Protein AF-A0AAD1R1L2-F1 (afdb_monomer)

Or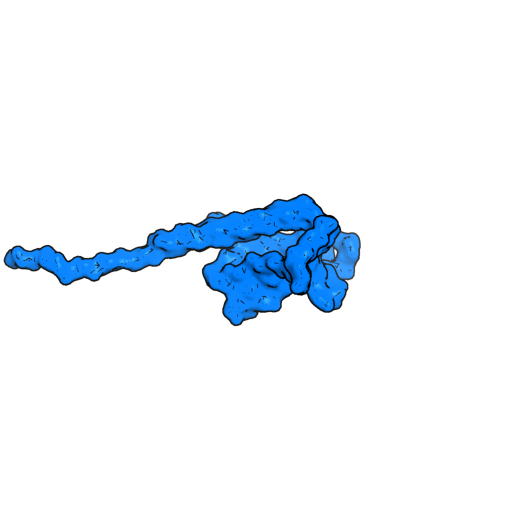ganism: Pelobates cultripes (NCBI:txid61616)

Mean predicted aligned error: 10.95 Å

Secondary structure (DSSP, 8-state):
-EEB-TTS--EEEEEEEETTEEEEEEEEESSSS--GGGEEEEEEEE--TT-EEEEE--TTS---TTPPEEEEEEETTEEEEEEEPSSHHHHHHHHHHHHHHHHHHHHHTT-PPP---------

Structure (mmCIF, N/CA/C/O backbone):
data_AF-A0AAD1R1L2-F1
#
_entry.id   AF-A0AAD1R1L2-F1
#
loop_
_atom_site.group_PDB
_atom_site.id
_atom_site.type_symbol
_atom_site.label_atom_id
_atom_site.label_alt_id
_atom_site.label_comp_id
_atom_site.label_asym_id
_atom_site.label_entity_id
_atom_site.label_seq_id
_atom_site.pdbx_PDB_ins_code
_atom_site.Cartn_x
_atom_site.Cartn_y
_atom_site.Cartn_z
_atom_site.occupancy
_atom_site.B_iso_or_equiv
_atom_site.auth_seq_id
_atom_site.auth_comp_id
_atom_site.auth_asym_id
_atom_site.auth_atom_id
_atom_site.pdbx_PDB_model_num
ATOM 1 N N . ILE A 1 1 ? 2.009 4.180 -5.563 1.00 79.00 1 ILE A N 1
ATOM 2 C CA . ILE A 1 1 ? 3.472 4.205 -5.292 1.00 79.00 1 ILE A CA 1
ATOM 3 C C . ILE A 1 1 ? 4.051 2.841 -5.624 1.00 79.00 1 ILE A C 1
ATOM 5 O O . ILE A 1 1 ? 3.353 1.862 -5.397 1.00 79.00 1 ILE A O 1
ATOM 9 N N . LEU A 1 2 ? 5.258 2.768 -6.195 1.00 76.69 2 LEU A N 1
ATOM 10 C CA . LEU A 1 2 ? 5.949 1.493 -6.404 1.00 76.69 2 LEU A CA 1
ATOM 11 C C . LEU A 1 2 ? 6.558 1.000 -5.095 1.00 76.69 2 LEU A C 1
ATOM 13 O O . LEU A 1 2 ? 7.150 1.786 -4.367 1.00 76.69 2 LEU A O 1
ATOM 17 N N . VAL A 1 3 ? 6.409 -0.284 -4.810 1.00 78.81 3 VAL A N 1
ATOM 18 C CA . VAL A 1 3 ? 6.814 -0.916 -3.559 1.00 78.81 3 VAL A CA 1
ATOM 19 C C . VAL A 1 3 ? 7.537 -2.208 -3.872 1.00 78.81 3 VAL A C 1
ATOM 21 O O . VAL A 1 3 ? 7.074 -2.971 -4.715 1.00 78.81 3 VAL A O 1
ATOM 24 N N . THR A 1 4 ? 8.626 -2.491 -3.172 1.00 71.75 4 THR A N 1
ATOM 25 C CA . THR A 1 4 ? 9.306 -3.787 -3.272 1.00 71.75 4 THR A CA 1
ATOM 26 C C . THR A 1 4 ? 9.134 -4.562 -1.962 1.00 71.75 4 THR A C 1
ATOM 28 O O . THR A 1 4 ? 9.596 -4.082 -0.927 1.00 71.75 4 THR A O 1
ATOM 31 N N . PRO A 1 5 ? 8.490 -5.737 -1.951 1.00 63.44 5 PRO A N 1
ATOM 32 C CA . PRO A 1 5 ? 8.614 -6.685 -0.857 1.00 63.44 5 PRO A CA 1
ATOM 33 C C . PRO A 1 5 ? 9.988 -7.373 -0.922 1.00 63.44 5 PRO A C 1
ATOM 35 O O . PRO A 1 5 ? 10.739 -7.227 -1.891 1.00 63.44 5 PRO A O 1
ATOM 38 N N . HIS A 1 6 ? 10.295 -8.192 0.083 1.00 58.44 6 HIS A N 1
ATOM 39 C CA . HIS A 1 6 ? 11.531 -8.987 0.165 1.00 58.44 6 HIS A CA 1
ATOM 40 C C . HIS A 1 6 ? 11.793 -9.929 -1.032 1.00 58.44 6 HIS A C 1
ATOM 42 O O . HIS A 1 6 ? 12.874 -10.500 -1.125 1.00 58.44 6 HIS A O 1
ATOM 48 N N . SER A 1 7 ? 10.838 -10.104 -1.957 1.00 57.56 7 SER A N 1
ATOM 49 C CA . SER A 1 7 ? 10.925 -11.016 -3.110 1.00 57.56 7 SER A CA 1
ATOM 50 C C . SER A 1 7 ? 11.463 -10.400 -4.417 1.00 57.56 7 SER A C 1
ATOM 52 O O . SER A 1 7 ? 11.413 -11.064 -5.447 1.00 57.56 7 SER A O 1
ATOM 54 N N . ASN A 1 8 ? 12.003 -9.173 -4.413 1.00 62.50 8 ASN A N 1
ATOM 55 C CA . ASN A 1 8 ? 12.460 -8.432 -5.613 1.00 62.50 8 ASN A CA 1
ATOM 56 C C . ASN A 1 8 ? 11.359 -8.096 -6.650 1.00 62.50 8 ASN A C 1
ATOM 58 O O . ASN A 1 8 ? 11.671 -7.603 -7.734 1.00 62.50 8 ASN A O 1
ATOM 62 N N . GLU A 1 9 ? 10.079 -8.320 -6.341 1.00 73.25 9 GLU A N 1
ATOM 63 C CA . GLU A 1 9 ? 8.960 -8.003 -7.238 1.00 73.25 9 GLU A CA 1
ATOM 64 C C . GLU A 1 9 ? 8.372 -6.620 -6.948 1.00 73.25 9 GLU A C 1
ATOM 66 O O . GLU A 1 9 ? 7.760 -6.406 -5.907 1.00 73.25 9 GLU A O 1
ATOM 71 N N . SER A 1 10 ? 8.488 -5.675 -7.877 1.00 82.56 10 SER A N 1
ATOM 72 C CA . SER A 1 10 ? 7.816 -4.381 -7.734 1.00 82.56 10 SER A CA 1
ATOM 73 C C . SER A 1 10 ? 6.290 -4.524 -7.794 1.00 82.56 10 SER A C 1
ATOM 75 O O . SER A 1 10 ? 5.736 -5.243 -8.626 1.00 82.56 10 SER A O 1
ATOM 77 N N . ARG A 1 11 ? 5.599 -3.815 -6.904 1.00 88.50 11 ARG A N 1
ATOM 78 C CA . ARG A 1 11 ? 4.137 -3.753 -6.788 1.00 88.50 11 ARG A CA 1
ATOM 79 C C . ARG A 1 11 ? 3.693 -2.307 -6.732 1.00 88.50 11 ARG A C 1
ATOM 81 O O . ARG A 1 11 ? 4.452 -1.439 -6.317 1.00 88.50 11 ARG A O 1
ATOM 88 N N . LEU A 1 12 ? 2.458 -2.028 -7.116 1.00 91.00 12 LEU A N 1
ATOM 89 C CA . LEU A 1 12 ? 1.861 -0.719 -6.882 1.00 91.00 12 LEU A CA 1
ATOM 90 C C . LEU A 1 12 ? 1.002 -0.785 -5.630 1.00 91.00 12 LEU A C 1
ATOM 92 O O . LEU A 1 12 ? 0.196 -1.695 -5.488 1.00 91.00 12 LEU A O 1
ATOM 96 N N . VAL A 1 13 ? 1.130 0.208 -4.760 1.00 92.31 13 VAL A N 1
ATOM 97 C CA . VAL A 1 13 ? 0.191 0.438 -3.662 1.00 92.31 13 VAL A CA 1
ATOM 98 C C . VAL A 1 13 ? -0.607 1.709 -3.922 1.00 92.31 13 VAL A C 1
ATOM 100 O O . VAL A 1 13 ? -0.046 2.740 -4.324 1.00 92.31 13 VAL A O 1
ATOM 103 N N . GLY A 1 14 ? -1.915 1.627 -3.707 1.00 92.94 14 GLY A N 1
ATOM 104 C CA . GLY A 1 14 ? -2.834 2.758 -3.732 1.00 92.94 14 GLY A CA 1
ATOM 105 C C . GLY A 1 14 ? -3.713 2.762 -2.489 1.00 92.94 14 GLY A C 1
ATOM 106 O O . GLY A 1 14 ? -4.192 1.715 -2.068 1.00 92.94 14 GLY A O 1
ATOM 107 N N . LEU A 1 15 ? -3.927 3.940 -1.912 1.00 93.25 15 LEU A N 1
ATOM 108 C CA . LEU A 1 15 ? -4.935 4.149 -0.881 1.00 93.25 15 LEU A CA 1
ATOM 109 C C . LEU A 1 15 ? -6.254 4.476 -1.579 1.00 93.25 15 LEU A C 1
ATOM 111 O O . LEU A 1 15 ? -6.318 5.421 -2.366 1.00 93.25 15 LEU A O 1
ATOM 115 N N . VAL A 1 16 ? -7.287 3.689 -1.302 1.00 93.12 16 VAL A N 1
ATOM 116 C CA . VAL A 1 16 ? -8.641 3.929 -1.794 1.00 93.12 16 VAL A CA 1
ATOM 117 C C . VAL A 1 16 ? -9.509 4.308 -0.606 1.00 93.12 16 VAL A C 1
ATOM 119 O O . VAL A 1 16 ? -9.655 3.536 0.341 1.00 93.12 16 VAL A O 1
ATOM 122 N N . GLU A 1 17 ? -10.084 5.502 -0.674 1.00 89.25 17 GLU A N 1
ATOM 123 C CA . GLU A 1 17 ? -11.004 6.033 0.325 1.00 89.25 17 GLU A CA 1
ATOM 124 C C . GLU A 1 17 ? -12.415 6.067 -0.266 1.00 89.25 17 GLU A C 1
ATOM 126 O O . GLU A 1 17 ? -12.640 6.564 -1.371 1.00 89.25 17 GLU A O 1
ATOM 131 N N . SER A 1 18 ? -13.376 5.536 0.478 1.00 84.19 18 SER A N 1
ATOM 132 C CA . SER A 1 18 ? -14.807 5.697 0.233 1.00 84.19 18 SER A CA 1
ATOM 133 C C . SER A 1 18 ? -15.435 6.208 1.521 1.00 84.19 18 SER A C 1
ATOM 135 O O . SER A 1 18 ? -14.939 5.862 2.580 1.00 84.19 18 SER A O 1
ATOM 137 N N . ASN A 1 19 ? -16.490 7.023 1.448 1.00 78.25 19 ASN A N 1
ATOM 138 C CA . ASN A 1 19 ? -17.123 7.789 2.541 1.00 78.25 19 ASN A CA 1
ATOM 139 C C . ASN A 1 19 ? -16.740 7.454 4.004 1.00 78.25 19 ASN A C 1
ATOM 141 O O . ASN A 1 19 ? -16.416 8.372 4.745 1.00 78.25 19 ASN A O 1
ATOM 145 N N . LYS A 1 20 ? -16.830 6.187 4.438 1.00 78.50 20 LYS A N 1
ATOM 146 C CA . LYS A 1 20 ? -16.554 5.744 5.822 1.00 78.50 20 LYS A CA 1
ATOM 147 C C . LYS A 1 20 ? -15.504 4.634 5.953 1.00 78.50 20 LYS A C 1
ATOM 149 O O . LYS A 1 20 ? -15.398 4.002 6.996 1.00 78.50 20 LYS A O 1
ATOM 154 N N . THR A 1 21 ? -14.812 4.294 4.874 1.00 85.44 21 THR A N 1
ATOM 155 C CA . THR A 1 21 ? -13.908 3.145 4.827 1.00 85.44 21 THR A CA 1
ATOM 156 C C . THR A 1 21 ? -12.720 3.451 3.939 1.00 85.44 21 THR A C 1
ATOM 158 O O . THR A 1 21 ? -12.880 3.923 2.813 1.00 85.44 21 THR A O 1
ATOM 161 N N . ALA A 1 22 ? -11.536 3.085 4.402 1.00 90.81 22 ALA A N 1
ATOM 162 C CA . ALA A 1 22 ? -10.326 3.147 3.606 1.00 90.81 22 ALA A CA 1
ATOM 163 C C . ALA A 1 22 ? -9.706 1.756 3.491 1.00 90.81 22 ALA A C 1
ATOM 165 O O . ALA A 1 22 ? -9.867 0.910 4.374 1.00 90.81 22 ALA A O 1
ATOM 166 N N . ALA A 1 23 ? -9.015 1.506 2.388 1.00 92.38 23 ALA A N 1
ATOM 167 C CA . ALA A 1 23 ? -8.304 0.260 2.156 1.00 92.38 23 ALA A CA 1
ATOM 168 C C . ALA A 1 23 ? -7.085 0.504 1.266 1.00 92.38 23 ALA A C 1
ATOM 170 O O . ALA A 1 23 ? -7.090 1.375 0.392 1.00 92.38 23 ALA A O 1
ATOM 171 N N . LEU A 1 24 ? -6.043 -0.291 1.475 1.00 92.62 24 LEU A N 1
ATOM 172 C CA . LEU A 1 24 ? -4.886 -0.336 0.598 1.00 92.62 24 LEU A CA 1
ATOM 173 C C . LEU A 1 24 ? -5.114 -1.379 -0.485 1.00 92.62 24 LEU A C 1
ATOM 175 O O . LEU A 1 24 ? -5.450 -2.526 -0.208 1.00 92.62 24 LEU A O 1
ATOM 179 N N . PHE A 1 25 ? -4.919 -0.968 -1.726 1.00 94.06 25 PHE A N 1
ATOM 180 C CA . PHE A 1 25 ? -5.001 -1.824 -2.892 1.00 94.06 25 PHE A CA 1
ATOM 181 C C . PHE A 1 25 ? -3.578 -2.068 -3.373 1.00 94.06 25 PHE A C 1
ATOM 183 O O . PHE A 1 25 ? -2.859 -1.122 -3.714 1.00 94.06 25 PHE A O 1
ATOM 190 N N . LEU A 1 26 ? -3.173 -3.332 -3.374 1.00 91.62 26 LEU A N 1
ATOM 191 C CA . LEU A 1 26 ? -1.917 -3.780 -3.941 1.00 91.62 26 LEU A CA 1
ATOM 192 C C . LEU A 1 26 ? -2.181 -4.327 -5.332 1.00 91.62 26 LEU A C 1
ATOM 194 O O . LEU A 1 26 ? -3.029 -5.198 -5.523 1.00 91.62 26 LEU A O 1
ATOM 198 N N . TYR A 1 27 ? -1.415 -3.836 -6.293 1.00 91.94 27 TYR A N 1
ATOM 199 C CA . TYR A 1 27 ? -1.487 -4.278 -7.668 1.00 91.94 27 TYR A CA 1
ATOM 200 C C . TYR A 1 27 ? -0.157 -4.875 -8.106 1.00 91.94 27 TYR A C 1
ATOM 202 O O . TYR A 1 27 ? 0.919 -4.355 -7.792 1.00 91.94 27 TYR A O 1
ATOM 210 N N . THR A 1 28 ? -0.245 -5.943 -8.884 1.00 90.81 28 THR A N 1
ATOM 211 C CA . THR A 1 28 ? 0.877 -6.462 -9.662 1.00 90.81 28 THR A CA 1
ATOM 212 C C . THR A 1 28 ? 0.927 -5.752 -11.009 1.00 90.81 28 THR A C 1
ATOM 214 O O . THR A 1 28 ? -0.082 -5.242 -11.505 1.00 90.81 28 THR A O 1
ATOM 217 N N . HIS A 1 29 ? 2.115 -5.697 -11.605 1.00 87.88 29 HIS A N 1
ATOM 218 C CA . HIS A 1 29 ? 2.294 -5.182 -12.954 1.00 87.88 29 HIS A CA 1
ATOM 219 C C . HIS A 1 29 ? 3.262 -6.067 -13.741 1.00 87.88 29 HIS A C 1
ATOM 221 O O . HIS A 1 29 ? 4.205 -6.624 -13.181 1.00 87.88 29 HIS A O 1
ATOM 227 N N . ARG A 1 30 ? 3.030 -6.218 -15.050 1.00 79.00 30 ARG A N 1
ATOM 228 C CA . ARG A 1 30 ? 3.834 -7.125 -15.896 1.00 79.00 30 ARG A CA 1
ATOM 229 C C . ARG A 1 30 ? 5.086 -6.484 -16.491 1.00 79.00 30 ARG A C 1
ATOM 231 O O . ARG A 1 30 ? 6.012 -7.192 -16.876 1.00 79.00 30 ARG A O 1
ATOM 238 N N . ARG A 1 31 ? 5.111 -5.156 -16.627 1.00 77.44 31 ARG A N 1
ATOM 239 C CA . ARG A 1 31 ? 6.161 -4.412 -17.345 1.00 77.44 31 ARG A CA 1
ATOM 240 C C . ARG A 1 31 ? 6.667 -3.246 -16.503 1.00 77.44 31 ARG A C 1
ATOM 242 O O . ARG A 1 31 ? 5.927 -2.712 -15.686 1.00 77.44 31 ARG A O 1
ATOM 249 N N . MET A 1 32 ? 7.926 -2.850 -16.701 1.00 72.25 32 MET A N 1
ATOM 250 C CA . MET A 1 32 ? 8.516 -1.683 -16.022 1.00 72.25 32 MET A CA 1
ATOM 251 C C . MET A 1 32 ? 7.947 -0.348 -16.519 1.00 72.25 32 MET A C 1
ATOM 253 O O . MET A 1 32 ? 7.839 0.594 -15.743 1.00 72.25 32 MET A O 1
ATOM 257 N N . ALA A 1 33 ? 7.575 -0.261 -17.798 1.00 77.25 33 ALA A N 1
ATOM 258 C CA . ALA A 1 33 ? 6.719 0.810 -18.292 1.00 77.25 33 ALA A CA 1
ATOM 259 C C . ALA A 1 33 ? 5.278 0.410 -17.979 1.00 77.25 33 ALA A C 1
ATOM 261 O O . ALA A 1 33 ? 4.782 -0.558 -18.547 1.00 77.25 33 ALA A O 1
ATOM 262 N N . ILE A 1 34 ? 4.663 1.094 -17.019 1.00 79.81 34 ILE A N 1
ATOM 263 C CA . ILE A 1 34 ? 3.366 0.701 -16.474 1.00 79.81 34 ILE A CA 1
ATOM 264 C C . ILE A 1 34 ? 2.273 1.506 -17.170 1.00 79.81 34 ILE A C 1
ATOM 266 O O . ILE A 1 34 ? 2.167 2.717 -16.965 1.00 79.81 34 ILE A O 1
ATOM 270 N N . CYS A 1 35 ? 1.445 0.827 -17.960 1.00 83.06 35 CYS A N 1
ATOM 271 C CA . CYS A 1 35 ? 0.184 1.362 -18.461 1.00 83.06 35 CYS A CA 1
ATOM 272 C C . CYS A 1 35 ? -0.997 0.758 -17.690 1.00 83.06 35 CYS A C 1
ATOM 274 O O . CYS A 1 35 ? -0.857 -0.254 -17.009 1.00 83.06 35 CYS A O 1
ATOM 276 N N . ALA A 1 36 ? -2.180 1.371 -17.790 1.00 81.44 36 ALA A N 1
ATOM 277 C CA . ALA A 1 36 ? -3.364 0.916 -17.052 1.00 81.44 36 ALA A CA 1
ATOM 278 C C . ALA A 1 36 ? -3.731 -0.554 -17.346 1.00 81.44 36 ALA A C 1
ATOM 280 O O . ALA A 1 36 ? -4.169 -1.272 -16.455 1.00 81.44 36 ALA A O 1
ATOM 281 N N . GLU A 1 37 ? -3.501 -1.011 -18.577 1.00 86.25 37 GLU A N 1
ATOM 282 C CA . GLU A 1 37 ? -3.720 -2.393 -19.023 1.00 86.25 37 GLU A CA 1
ATOM 283 C C . GLU A 1 37 ? -2.713 -3.411 -18.459 1.00 86.25 37 GLU A C 1
ATOM 285 O O . GLU A 1 37 ? -2.996 -4.608 -18.436 1.00 86.25 37 GLU A O 1
ATOM 290 N N . ASP A 1 38 ? -1.556 -2.952 -17.974 1.00 85.88 38 ASP A N 1
ATOM 291 C CA . ASP A 1 38 ? -0.508 -3.813 -17.416 1.00 85.88 38 ASP A CA 1
ATOM 292 C C . ASP A 1 38 ? -0.712 -4.117 -15.928 1.00 85.88 38 ASP A C 1
ATOM 294 O O . ASP A 1 38 ? 0.061 -4.892 -15.356 1.00 85.88 38 ASP A O 1
ATOM 298 N N . VAL A 1 39 ? -1.705 -3.487 -15.295 1.00 88.94 39 VAL A N 1
ATOM 299 C CA . VAL A 1 39 ? -1.931 -3.518 -13.849 1.00 88.94 39 VAL A CA 1
ATOM 300 C C . VAL A 1 39 ? -3.079 -4.463 -13.515 1.00 88.94 39 VAL A C 1
ATOM 302 O O . VAL A 1 39 ? -4.138 -4.440 -14.138 1.00 88.94 39 VAL A O 1
ATOM 305 N N . SER A 1 40 ? -2.887 -5.309 -12.508 1.00 90.88 40 SER A N 1
ATOM 306 C CA . SER A 1 40 ? -3.924 -6.210 -12.002 1.00 90.88 40 SER A CA 1
ATOM 307 C C . SER A 1 40 ? -3.998 -6.122 -10.487 1.00 90.88 40 SER A C 1
ATOM 309 O O . SER A 1 40 ? -2.971 -6.122 -9.812 1.00 90.88 40 SER A O 1
ATOM 311 N N . LEU A 1 41 ? -5.217 -6.024 -9.954 1.00 92.75 41 LEU A N 1
ATOM 312 C CA . LEU A 1 41 ? -5.440 -6.045 -8.513 1.00 92.75 41 LEU A CA 1
ATOM 313 C C . LEU A 1 41 ? -5.027 -7.411 -7.966 1.00 92.75 41 LEU A C 1
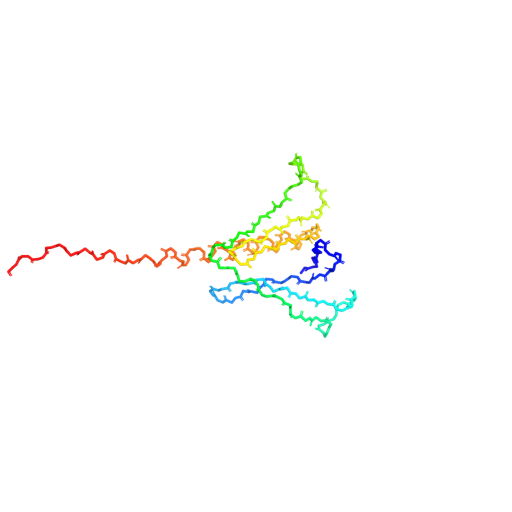ATOM 315 O O . LEU A 1 41 ? -5.478 -8.437 -8.468 1.00 92.75 41 LEU A O 1
ATOM 319 N N . ASP A 1 42 ? -4.177 -7.396 -6.948 1.00 91.00 42 ASP A N 1
ATOM 320 C CA . ASP A 1 42 ? -3.629 -8.598 -6.329 1.00 91.00 42 ASP A CA 1
ATOM 321 C C . ASP A 1 42 ? -4.201 -8.807 -4.927 1.00 91.00 42 ASP A C 1
ATOM 323 O O . ASP A 1 42 ? -4.757 -9.861 -4.629 1.00 91.00 42 ASP A O 1
ATOM 327 N N . GLN A 1 43 ? -4.145 -7.772 -4.086 1.00 90.50 43 GLN A N 1
ATOM 328 C CA . GLN A 1 43 ? -4.613 -7.847 -2.706 1.00 90.50 43 GLN A CA 1
ATOM 329 C C . GLN A 1 43 ? -5.305 -6.549 -2.284 1.00 90.50 43 GLN A C 1
ATOM 331 O O . GLN A 1 43 ? -4.890 -5.452 -2.656 1.00 90.50 43 GLN A O 1
ATOM 336 N N . ILE A 1 44 ? -6.348 -6.680 -1.463 1.00 91.88 44 ILE A N 1
ATOM 337 C CA . ILE A 1 44 ? -6.975 -5.566 -0.748 1.00 91.88 44 ILE A CA 1
ATOM 338 C C . ILE A 1 44 ? -6.698 -5.749 0.745 1.00 91.88 44 ILE A C 1
ATOM 340 O O . ILE A 1 44 ? -6.962 -6.814 1.300 1.00 91.88 44 ILE A O 1
ATOM 344 N N . VAL A 1 45 ? -6.194 -4.701 1.390 1.00 90.50 45 VAL A N 1
ATOM 345 C CA . VAL A 1 45 ? -5.932 -4.639 2.831 1.00 90.50 45 VAL A CA 1
ATOM 346 C C . VAL A 1 45 ? -6.835 -3.561 3.442 1.00 90.50 45 VAL A C 1
ATOM 348 O O . VAL A 1 45 ? -6.549 -2.369 3.300 1.00 90.50 45 VAL A O 1
ATOM 351 N N . PRO A 1 46 ? -7.953 -3.939 4.084 1.00 90.19 46 PRO A N 1
ATOM 352 C CA . PRO A 1 46 ? -8.861 -2.985 4.717 1.00 90.19 46 PRO A CA 1
ATOM 353 C C . PRO A 1 46 ? -8.193 -2.242 5.881 1.00 90.19 46 PRO A C 1
ATOM 355 O O . PRO A 1 46 ? -7.587 -2.871 6.746 1.00 90.19 46 PRO A O 1
ATOM 358 N N . LEU A 1 47 ? -8.351 -0.916 5.954 1.00 88.56 47 LEU A N 1
ATOM 359 C CA . LEU A 1 47 ? -7.873 -0.103 7.079 1.00 88.56 47 LEU A CA 1
ATOM 360 C C . LEU A 1 47 ? -8.901 -0.109 8.222 1.00 88.56 47 LEU A C 1
ATOM 362 O O . LEU A 1 47 ? -9.505 0.913 8.546 1.00 88.56 47 LEU A O 1
ATOM 366 N N . VAL A 1 48 ? -9.142 -1.292 8.788 1.00 83.25 48 VAL A N 1
ATOM 367 C CA . VAL A 1 48 ? -10.111 -1.538 9.872 1.00 83.25 48 VAL A CA 1
ATOM 368 C C . VAL A 1 48 ? -9.440 -1.575 11.246 1.00 83.25 48 VAL A C 1
ATOM 370 O O . VAL A 1 48 ? -8.216 -1.581 11.363 1.00 83.25 48 VAL A O 1
ATOM 373 N N . GLN A 1 49 ? -10.235 -1.613 12.315 1.00 78.75 49 GLN A N 1
ATOM 374 C CA . GLN A 1 49 ? -9.699 -1.683 13.670 1.00 78.75 49 GLN A CA 1
ATOM 375 C C . GLN A 1 49 ? -8.854 -2.947 13.891 1.00 78.75 49 GLN A C 1
ATOM 377 O O . GLN A 1 49 ? -9.217 -4.038 13.462 1.00 78.75 49 GLN A O 1
ATOM 382 N N . GLY A 1 50 ? -7.720 -2.784 14.575 1.00 82.75 50 GLY A N 1
ATOM 383 C CA . GLY A 1 50 ? -6.753 -3.859 14.804 1.00 82.75 50 GLY A CA 1
ATOM 384 C C . GLY A 1 50 ? -5.660 -3.954 13.739 1.00 82.75 50 GLY A C 1
ATOM 385 O O . GLY A 1 50 ? -4.736 -4.743 13.918 1.00 82.75 50 GLY A O 1
ATOM 386 N N . ILE A 1 51 ? -5.719 -3.140 12.677 1.00 87.62 51 ILE A N 1
ATOM 387 C CA . ILE A 1 51 ? -4.571 -2.948 11.794 1.00 87.62 51 ILE A CA 1
ATOM 388 C C . ILE A 1 51 ? -3.577 -1.961 12.423 1.00 87.62 51 ILE A C 1
ATOM 390 O O . ILE A 1 51 ? -3.971 -0.917 12.953 1.00 87.62 51 ILE A O 1
ATOM 394 N N . SER A 1 52 ? -2.288 -2.279 12.360 1.00 87.12 52 SER A N 1
ATOM 395 C CA . SER A 1 52 ? -1.198 -1.354 12.661 1.00 87.12 52 SER A CA 1
ATOM 396 C C . SER A 1 52 ? -0.334 -1.145 11.426 1.00 87.12 52 SER A C 1
ATOM 398 O O . SER A 1 52 ? -0.140 -2.057 10.619 1.00 87.12 52 SER A O 1
ATOM 400 N N . ILE A 1 53 ? 0.143 0.086 11.263 1.00 88.56 53 ILE A N 1
ATOM 401 C CA . ILE A 1 53 ? 1.069 0.482 10.206 1.00 88.56 53 ILE A CA 1
ATOM 402 C C . ILE A 1 53 ? 2.240 1.161 10.899 1.00 88.56 53 ILE A C 1
ATOM 404 O O . ILE A 1 53 ? 2.071 2.195 11.540 1.00 88.56 53 ILE A O 1
ATOM 408 N N . GLU A 1 54 ? 3.407 0.535 10.820 1.00 86.88 54 GLU A N 1
ATOM 409 C CA . GLU A 1 54 ? 4.596 0.932 11.569 1.00 86.88 54 GLU A CA 1
ATOM 410 C C . GLU A 1 54 ? 5.773 1.115 10.618 1.00 86.88 54 GLU A C 1
ATOM 412 O O . GLU A 1 5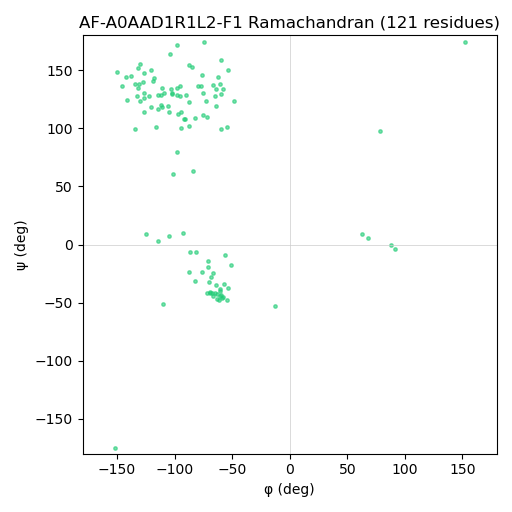4 ? 6.121 0.214 9.850 1.00 86.88 54 GLU A O 1
ATOM 417 N N . GLU A 1 55 ? 6.407 2.281 10.683 1.00 86.19 55 GLU A N 1
ATOM 418 C CA . GLU A 1 55 ? 7.690 2.509 10.027 1.00 86.19 55 GLU A CA 1
ATOM 419 C C . GLU A 1 55 ? 8.789 1.761 10.792 1.00 86.19 55 GLU A C 1
ATOM 421 O O . GLU A 1 55 ? 8.985 1.954 11.994 1.00 86.19 55 GLU A O 1
ATOM 426 N N . VAL A 1 56 ? 9.517 0.891 10.095 1.00 82.81 56 VAL A N 1
ATOM 427 C CA . VAL A 1 56 ? 10.629 0.129 10.659 1.00 82.81 56 VAL A CA 1
ATOM 428 C C . VAL A 1 56 ? 11.907 0.925 10.452 1.00 82.81 56 VAL A C 1
ATOM 430 O O . VAL A 1 56 ? 12.428 1.023 9.340 1.00 82.81 56 VAL A O 1
ATOM 433 N N . THR A 1 57 ? 12.438 1.480 11.535 1.00 70.88 57 THR A N 1
ATOM 434 C CA . THR A 1 57 ? 13.785 2.049 11.544 1.00 70.88 57 THR A CA 1
ATOM 435 C C . THR A 1 57 ? 14.829 0.931 11.598 1.00 70.88 57 THR A C 1
ATOM 437 O O . THR A 1 57 ? 14.602 -0.136 12.170 1.00 70.88 57 THR A O 1
ATOM 440 N N . SER A 1 58 ? 15.980 1.144 10.950 1.00 65.56 58 SER A N 1
ATOM 441 C CA . SER A 1 58 ? 17.075 0.165 10.946 1.00 65.56 58 SER A CA 1
ATOM 442 C C . SER A 1 58 ? 17.583 -0.123 12.367 1.00 65.56 58 SER A C 1
ATOM 444 O O . SER A 1 58 ? 17.415 0.696 13.270 1.00 65.56 58 SER A O 1
ATOM 446 N N . ILE A 1 59 ? 18.240 -1.276 12.535 1.00 62.59 59 ILE A N 1
ATOM 447 C CA . ILE A 1 59 ? 18.643 -1.946 13.791 1.00 62.59 59 ILE A CA 1
ATOM 448 C C . ILE A 1 59 ? 19.409 -1.049 14.790 1.00 62.59 59 ILE A C 1
ATOM 450 O O . ILE A 1 59 ? 19.454 -1.360 15.976 1.00 62.59 59 ILE A O 1
ATOM 454 N N . GLU A 1 60 ? 19.952 0.088 14.359 1.00 63.53 60 GLU A N 1
ATOM 455 C CA . GLU A 1 60 ? 20.689 1.029 15.217 1.00 63.53 60 GLU A CA 1
ATOM 456 C C . GLU A 1 60 ? 19.904 2.307 15.571 1.00 63.53 60 GLU A C 1
ATOM 458 O O . GLU A 1 60 ? 20.466 3.248 16.127 1.00 63.53 60 GLU A O 1
ATOM 463 N N . GLY A 1 61 ? 18.615 2.391 15.222 1.00 60.03 61 GLY A N 1
ATOM 464 C CA . GLY A 1 61 ? 17.800 3.598 15.422 1.00 60.03 61 GLY A CA 1
ATOM 465 C C . GLY A 1 61 ? 18.225 4.786 14.547 1.00 60.03 61 GLY A C 1
ATOM 466 O O . GLY A 1 61 ? 17.685 5.884 14.680 1.00 60.03 61 GLY A O 1
ATOM 467 N N . LEU A 1 62 ? 19.181 4.577 13.638 1.00 64.75 62 LEU A N 1
ATOM 468 C CA . LEU A 1 62 ? 19.691 5.598 12.739 1.00 64.75 62 LEU A CA 1
ATOM 469 C C . LEU A 1 62 ? 18.833 5.641 11.470 1.00 64.75 62 LEU A C 1
ATOM 471 O O . LEU A 1 62 ? 18.960 4.801 10.579 1.00 64.75 62 LEU A O 1
ATOM 475 N N . HIS A 1 63 ? 17.946 6.629 11.389 1.00 66.12 63 HIS A N 1
ATOM 476 C CA . HIS A 1 63 ? 17.236 6.939 10.154 1.00 66.12 63 HIS A CA 1
ATOM 477 C C . HIS A 1 63 ? 18.214 7.591 9.165 1.00 66.12 63 HIS A C 1
ATOM 479 O O . HIS A 1 63 ? 18.646 8.731 9.359 1.00 66.12 63 HIS A O 1
ATOM 485 N N . ILE A 1 64 ? 18.572 6.878 8.095 1.00 73.38 64 ILE A N 1
ATOM 486 C CA . ILE A 1 64 ? 19.417 7.426 7.032 1.00 73.38 64 ILE A CA 1
ATOM 487 C C . ILE A 1 64 ? 18.552 8.370 6.194 1.00 73.38 64 ILE A C 1
ATOM 489 O O . ILE A 1 64 ? 17.624 7.960 5.504 1.00 73.38 64 ILE A O 1
ATOM 493 N N . LEU A 1 65 ? 18.834 9.669 6.259 1.00 73.06 65 LEU A N 1
ATOM 494 C CA . LEU A 1 65 ? 18.135 10.642 5.422 1.00 73.06 65 LEU A CA 1
ATOM 495 C C . LEU A 1 65 ? 18.359 10.308 3.942 1.00 73.06 65 LEU A C 1
ATOM 497 O O . LEU A 1 65 ? 19.494 10.129 3.507 1.00 73.06 65 LEU A O 1
ATOM 501 N N . GLY A 1 66 ? 17.273 10.235 3.176 1.00 78.19 66 GLY A N 1
ATOM 502 C CA . GLY A 1 66 ? 17.324 9.869 1.763 1.00 78.19 66 GLY A CA 1
ATOM 503 C C . GLY A 1 66 ? 17.236 8.368 1.480 1.00 78.19 66 GLY A C 1
ATOM 504 O O . GLY A 1 66 ? 17.261 7.998 0.308 1.00 78.19 66 GLY A O 1
ATOM 505 N N . SER A 1 67 ? 17.129 7.504 2.497 1.00 84.81 67 SER A N 1
ATOM 506 C CA . SER A 1 67 ? 16.889 6.075 2.278 1.00 84.81 67 SER A CA 1
ATOM 507 C C . SER A 1 67 ? 15.407 5.759 2.108 1.00 84.81 67 SER A C 1
ATOM 509 O O . SER A 1 67 ? 14.542 6.436 2.665 1.00 84.81 67 SER A O 1
ATOM 511 N N . ASP A 1 68 ? 15.132 4.683 1.376 1.00 87.81 68 ASP A N 1
ATOM 512 C CA . ASP A 1 68 ? 13.805 4.076 1.306 1.00 87.81 68 ASP A CA 1
ATOM 513 C C . ASP A 1 68 ? 13.268 3.757 2.708 1.00 87.81 68 ASP A C 1
ATOM 515 O O . ASP A 1 68 ? 14.029 3.453 3.632 1.00 87.81 68 ASP A O 1
ATOM 519 N N . ILE A 1 69 ? 11.947 3.805 2.844 1.00 87.38 69 ILE A N 1
ATOM 520 C CA . ILE A 1 69 ? 11.241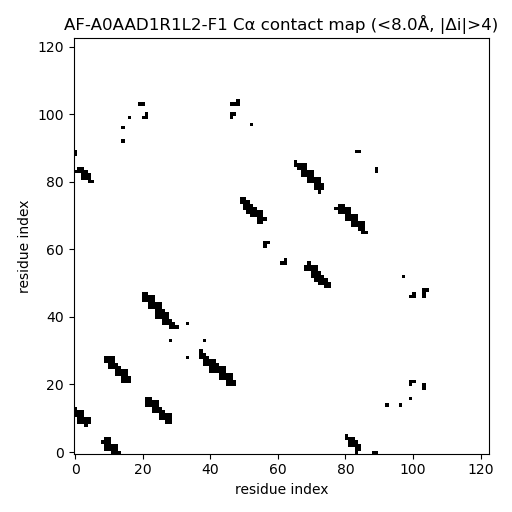 3.590 4.105 1.00 87.38 69 ILE A CA 1
ATOM 521 C C . ILE A 1 69 ? 10.654 2.185 4.088 1.00 87.38 69 ILE A C 1
ATOM 523 O O . ILE A 1 69 ? 9.973 1.801 3.138 1.00 87.38 69 ILE A O 1
ATOM 527 N N . ILE A 1 70 ? 10.900 1.416 5.144 1.00 88.25 70 ILE A N 1
ATOM 528 C CA . ILE A 1 70 ? 10.267 0.112 5.334 1.00 88.25 70 ILE A CA 1
ATOM 529 C C . ILE A 1 70 ? 9.049 0.305 6.226 1.00 88.25 70 ILE A C 1
ATOM 531 O O . ILE A 1 70 ? 9.154 0.865 7.313 1.00 88.25 70 ILE A O 1
ATOM 535 N N . VAL A 1 71 ? 7.899 -0.179 5.775 1.00 89.31 71 VAL A N 1
ATOM 536 C CA . VAL A 1 71 ? 6.632 -0.095 6.497 1.00 89.31 71 VAL A CA 1
ATOM 537 C C . VAL A 1 71 ? 6.088 -1.495 6.701 1.00 89.31 71 VAL A C 1
ATOM 539 O O . VAL A 1 71 ? 5.955 -2.259 5.744 1.00 89.31 71 VAL A O 1
ATOM 542 N N . LYS A 1 72 ? 5.753 -1.831 7.945 1.00 90.44 72 LYS A N 1
ATOM 543 C CA . LYS A 1 72 ? 5.069 -3.074 8.297 1.00 90.44 72 LYS A CA 1
ATOM 544 C C . LYS A 1 72 ? 3.601 -2.806 8.545 1.00 90.44 72 LYS A C 1
ATOM 546 O O . LYS A 1 72 ? 3.249 -1.912 9.306 1.00 90.44 72 LYS A O 1
ATOM 551 N N . ILE A 1 73 ? 2.765 -3.609 7.907 1.00 89.81 73 ILE A N 1
ATOM 552 C CA . ILE A 1 73 ? 1.318 -3.588 8.038 1.00 89.81 73 ILE A CA 1
ATOM 553 C C . ILE A 1 73 ? 0.905 -4.906 8.670 1.00 89.81 73 ILE A C 1
ATOM 555 O O . ILE A 1 73 ? 1.119 -5.969 8.081 1.00 89.81 73 ILE A O 1
ATOM 559 N N . LYS A 1 74 ? 0.330 -4.832 9.868 1.00 90.19 74 LYS A N 1
ATOM 560 C CA . LYS A 1 74 ? -0.023 -6.009 10.661 1.00 90.19 74 LYS A CA 1
ATOM 561 C C . LYS A 1 74 ? -1.474 -5.976 11.095 1.00 90.19 74 LYS A C 1
ATOM 563 O O . LYS A 1 74 ? -1.984 -4.936 11.491 1.00 90.19 74 LYS A O 1
ATOM 568 N N . SER A 1 75 ? -2.127 -7.124 11.046 1.00 87.69 75 SER A N 1
ATOM 569 C CA . SER A 1 75 ? -3.419 -7.387 11.685 1.00 87.69 75 SER A CA 1
ATOM 570 C C . SER A 1 75 ? -3.508 -8.878 12.027 1.00 87.69 75 SER A C 1
ATOM 572 O O . SER A 1 75 ? -2.538 -9.606 11.825 1.00 87.69 75 SER A O 1
ATOM 574 N N . ALA A 1 76 ? -4.652 -9.349 12.529 1.00 84.62 76 ALA A N 1
ATOM 575 C CA . ALA A 1 76 ? -4.842 -10.763 12.865 1.00 84.62 76 ALA A CA 1
ATOM 576 C C . ALA A 1 76 ? -4.525 -11.717 11.695 1.00 84.62 76 ALA A C 1
ATOM 578 O O . ALA A 1 76 ? -3.922 -12.763 11.915 1.00 84.62 76 ALA A O 1
ATOM 579 N N . ASP A 1 77 ? -4.868 -11.317 10.466 1.00 84.50 77 ASP A N 1
ATOM 580 C CA . ASP A 1 77 ? -4.753 -12.159 9.268 1.00 84.50 77 ASP A CA 1
ATOM 581 C C . ASP A 1 77 ? -3.727 -11.632 8.247 1.00 84.50 77 ASP A C 1
ATOM 583 O O . ASP A 1 77 ? -3.592 -12.179 7.153 1.00 84.50 77 ASP A O 1
ATOM 587 N N . ILE A 1 78 ? -3.020 -10.539 8.564 1.00 86.81 78 ILE A N 1
ATOM 588 C CA . ILE A 1 78 ? -2.133 -9.844 7.619 1.00 86.81 78 ILE A CA 1
ATOM 589 C C . ILE A 1 78 ? -0.790 -9.572 8.288 1.00 86.81 78 ILE A C 1
ATOM 591 O O . ILE A 1 78 ? -0.747 -8.942 9.341 1.00 86.81 78 ILE A O 1
ATOM 595 N N . ASP A 1 79 ? 0.297 -9.977 7.635 1.00 88.00 79 ASP A N 1
ATOM 596 C CA . ASP A 1 79 ? 1.666 -9.562 7.947 1.00 88.00 79 ASP A CA 1
ATOM 597 C C . ASP A 1 79 ? 2.361 -9.205 6.629 1.00 88.00 79 ASP A C 1
ATOM 599 O O . ASP A 1 79 ? 2.732 -10.076 5.839 1.00 88.00 79 ASP A O 1
ATOM 603 N N . LEU A 1 80 ? 2.429 -7.908 6.338 1.00 88.00 80 LEU A N 1
ATOM 604 C CA . LEU A 1 80 ? 2.895 -7.375 5.063 1.00 88.00 80 LEU A CA 1
ATOM 605 C C . LEU A 1 80 ? 4.001 -6.352 5.305 1.00 88.00 80 LEU A C 1
ATOM 607 O O . LEU A 1 80 ? 3.834 -5.416 6.081 1.00 88.00 80 LEU A O 1
ATOM 611 N N . GLU A 1 81 ? 5.116 -6.492 4.592 1.00 89.88 81 GLU A N 1
ATOM 612 C CA . GLU A 1 81 ? 6.208 -5.521 4.614 1.00 89.88 81 GLU A CA 1
ATOM 613 C C . GLU A 1 81 ? 6.354 -4.845 3.249 1.00 89.88 81 GLU A C 1
ATOM 615 O O . GLU A 1 81 ? 6.443 -5.503 2.209 1.00 89.88 81 GLU A O 1
ATOM 620 N N . LEU A 1 82 ? 6.375 -3.515 3.266 1.00 88.06 82 LEU A N 1
ATOM 621 C CA . LEU A 1 82 ? 6.436 -2.650 2.100 1.00 88.06 82 LEU A CA 1
ATOM 622 C C . LEU A 1 82 ? 7.684 -1.777 2.179 1.00 88.06 82 LEU A C 1
ATOM 624 O O . LEU A 1 82 ? 7.802 -0.945 3.074 1.00 88.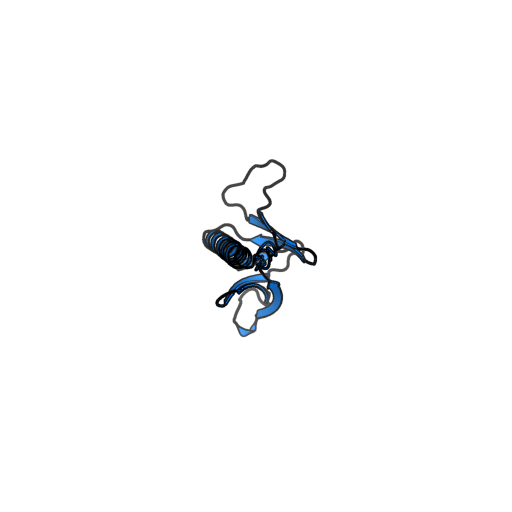06 82 LEU A O 1
ATOM 628 N N . LYS A 1 83 ? 8.593 -1.910 1.212 1.00 90.12 83 LYS A N 1
ATOM 629 C CA . LYS A 1 83 ? 9.685 -0.951 1.032 1.00 90.12 83 LYS A CA 1
ATOM 630 C C . LYS A 1 83 ? 9.253 0.138 0.052 1.00 90.12 83 LYS A C 1
ATOM 632 O O . LYS A 1 83 ? 9.111 -0.118 -1.146 1.00 90.12 83 LYS A O 1
ATOM 637 N N . LEU A 1 84 ? 9.012 1.331 0.580 1.00 89.44 84 LEU A N 1
ATOM 638 C CA . LEU A 1 84 ? 8.568 2.512 -0.152 1.00 89.44 84 LEU A CA 1
ATOM 639 C C . LEU A 1 84 ? 9.774 3.383 -0.535 1.00 89.44 84 LEU A C 1
ATOM 641 O O . LEU A 1 84 ? 10.645 3.611 0.306 1.00 89.44 84 LEU A O 1
ATOM 645 N N . PRO A 1 85 ? 9.833 3.910 -1.769 1.00 89.94 85 PRO A N 1
ATOM 646 C CA . PRO A 1 85 ? 10.934 4.754 -2.207 1.00 8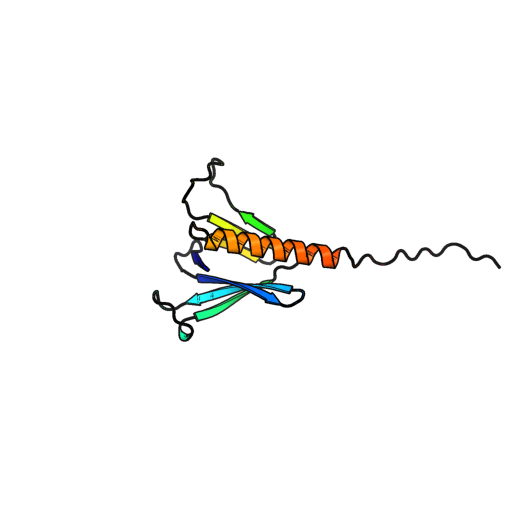9.94 85 PRO A CA 1
ATOM 647 C C . PRO A 1 85 ? 11.005 6.031 -1.373 1.00 89.94 85 PRO A C 1
ATOM 649 O O . PRO A 1 85 ? 9.969 6.607 -1.028 1.00 89.94 85 PRO A O 1
ATOM 652 N N . PHE A 1 86 ? 12.209 6.518 -1.086 1.00 87.00 86 PHE A N 1
ATOM 653 C CA . PHE A 1 86 ? 12.356 7.839 -0.475 1.00 87.00 86 PHE A CA 1
ATOM 654 C C . PHE A 1 86 ? 11.718 8.929 -1.350 1.00 87.00 86 PHE A C 1
ATOM 656 O O . PHE A 1 86 ? 11.952 8.992 -2.558 1.00 87.00 86 PHE A O 1
ATOM 663 N N . GLY A 1 87 ? 10.946 9.830 -0.738 1.00 87.12 87 GLY A N 1
ATOM 664 C CA . GLY A 1 87 ? 10.445 11.018 -1.421 1.00 87.12 87 GLY A CA 1
ATOM 665 C C . GLY A 1 87 ? 9.133 11.561 -0.867 1.00 87.12 87 GLY A C 1
ATOM 666 O O . GLY A 1 87 ? 8.486 10.958 -0.010 1.00 87.12 87 GLY A O 1
ATOM 667 N N . SER A 1 88 ? 8.725 12.709 -1.407 1.00 86.88 88 SER A N 1
ATOM 668 C CA . SER A 1 88 ? 7.510 13.424 -1.003 1.00 86.88 88 SER A CA 1
ATOM 669 C C . SER A 1 88 ? 6.240 12.600 -1.209 1.00 86.88 88 SER A C 1
ATOM 671 O O . SER A 1 88 ? 5.383 12.593 -0.335 1.00 86.88 88 SER A O 1
ATOM 673 N N . HIS A 1 89 ? 6.135 11.854 -2.313 1.00 88.56 89 HIS A N 1
ATOM 674 C CA . HIS A 1 89 ? 4.971 11.001 -2.572 1.00 88.56 89 HIS A CA 1
ATOM 675 C C . HIS A 1 89 ? 4.788 9.924 -1.500 1.00 88.56 89 HIS A C 1
ATOM 677 O O . HIS A 1 89 ? 3.662 9.653 -1.096 1.00 88.56 89 HIS A O 1
ATOM 683 N N . THR A 1 90 ? 5.881 9.335 -1.008 1.00 89.62 90 THR A N 1
ATOM 684 C CA . THR A 1 90 ? 5.833 8.360 0.087 1.00 89.62 90 THR A CA 1
ATOM 685 C C . THR A 1 90 ? 5.382 9.009 1.386 1.00 89.62 90 THR A C 1
ATOM 687 O O . THR A 1 90 ? 4.509 8.465 2.056 1.00 89.62 90 THR A O 1
ATOM 690 N N . GLN A 1 91 ? 5.903 10.192 1.714 1.00 88.38 91 GLN A N 1
ATOM 691 C CA . GLN A 1 91 ? 5.478 10.923 2.911 1.00 88.38 91 GLN A CA 1
ATOM 692 C C . GLN A 1 91 ? 3.998 11.319 2.853 1.00 88.38 91 GLN A C 1
ATOM 694 O O . GLN A 1 91 ? 3.269 11.078 3.812 1.00 88.38 91 GLN A O 1
ATOM 699 N N . GLU A 1 92 ? 3.535 11.868 1.727 1.00 90.75 92 GLU A N 1
ATOM 700 C CA . GLU A 1 92 ? 2.128 12.232 1.518 1.00 90.75 92 GLU A CA 1
ATOM 701 C C . GLU A 1 92 ? 1.213 11.006 1.643 1.00 90.75 92 GLU A C 1
ATOM 703 O O . GLU A 1 92 ? 0.181 11.051 2.313 1.00 90.75 92 GLU A O 1
ATOM 708 N N . PHE A 1 93 ? 1.615 9.884 1.045 1.00 90.81 93 PHE A N 1
ATOM 709 C CA . PHE A 1 93 ? 0.874 8.634 1.145 1.00 90.81 93 PHE A CA 1
ATOM 710 C C . PHE A 1 93 ? 0.776 8.133 2.587 1.00 90.81 93 PHE A C 1
ATOM 712 O O . PHE A 1 93 ? -0.324 7.812 3.029 1.00 90.81 93 PHE A O 1
ATOM 719 N N . LEU A 1 94 ? 1.880 8.108 3.338 1.00 89.75 94 LEU A N 1
ATOM 720 C CA . LEU A 1 94 ? 1.877 7.656 4.734 1.00 89.75 94 LEU A CA 1
ATOM 721 C C . LEU A 1 94 ? 1.045 8.569 5.635 1.00 89.75 94 LEU A C 1
ATOM 723 O O . LEU A 1 94 ? 0.258 8.077 6.444 1.00 89.75 94 LEU A O 1
ATOM 727 N N . GLN A 1 95 ? 1.143 9.887 5.451 1.00 89.62 95 GLN A N 1
ATOM 728 C CA . GLN A 1 95 ? 0.291 10.848 6.155 1.00 89.62 95 GLN A CA 1
ATOM 729 C C . GLN A 1 95 ? -1.190 10.580 5.890 1.00 89.62 95 GLN A C 1
ATOM 731 O O . GLN A 1 95 ? 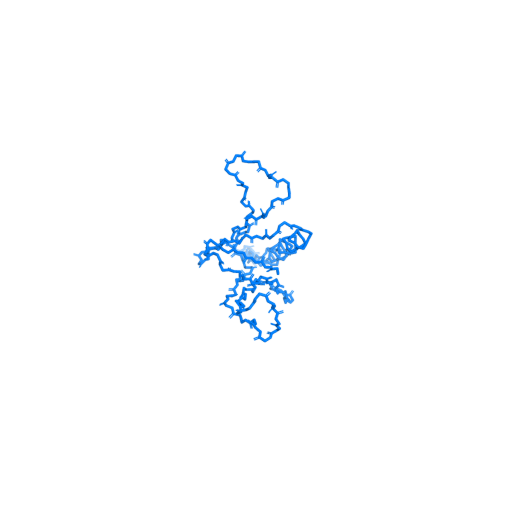-1.990 10.562 6.825 1.00 89.62 95 GLN A O 1
ATOM 736 N N . ARG A 1 96 ? -1.557 10.331 4.629 1.00 90.19 96 ARG A N 1
ATOM 737 C CA . ARG A 1 96 ? -2.951 10.086 4.264 1.00 90.19 96 ARG A CA 1
ATOM 738 C C . ARG A 1 96 ? -3.468 8.759 4.805 1.00 90.19 96 ARG A C 1
ATOM 740 O O . ARG A 1 96 ? -4.567 8.720 5.337 1.00 90.19 96 ARG A O 1
ATOM 747 N N . VAL A 1 97 ? -2.655 7.706 4.749 1.00 89.56 97 VAL A N 1
ATOM 748 C CA . VAL A 1 97 ? -2.975 6.405 5.351 1.00 89.56 97 VAL A CA 1
ATOM 749 C C . VAL A 1 97 ? -3.210 6.535 6.860 1.00 89.56 97 VAL A C 1
ATOM 751 O O . VAL A 1 97 ? -4.206 6.018 7.367 1.00 89.56 97 VAL A O 1
ATOM 754 N N . ASN A 1 98 ? -2.340 7.259 7.568 1.00 88.00 98 ASN A N 1
ATOM 755 C CA . ASN A 1 98 ? -2.498 7.509 9.002 1.00 88.00 98 ASN A CA 1
ATOM 756 C C . ASN A 1 98 ? -3.768 8.311 9.302 1.00 88.00 98 ASN A C 1
ATOM 758 O O . ASN A 1 98 ? -4.520 7.947 10.204 1.00 88.00 98 ASN A O 1
ATOM 762 N N . PHE A 1 99 ? -4.064 9.337 8.503 1.00 87.31 99 PHE A N 1
ATOM 763 C CA . PHE A 1 99 ? -5.299 10.106 8.643 1.00 87.31 99 PHE A CA 1
ATOM 764 C C . PHE A 1 99 ? -6.548 9.233 8.454 1.00 87.31 99 PHE A C 1
ATOM 766 O O . PHE A 1 99 ? -7.476 9.304 9.262 1.00 87.31 99 PHE A O 1
ATOM 773 N N . SER A 1 100 ? -6.571 8.359 7.441 1.00 86.06 100 SER A N 1
ATOM 774 C CA . SER A 1 100 ? -7.697 7.442 7.232 1.00 86.06 100 SER A CA 1
ATOM 775 C C . SER A 1 100 ? -7.850 6.441 8.389 1.00 86.06 100 SER A C 1
ATOM 777 O O . SER A 1 100 ? -8.972 6.093 8.756 1.00 86.06 100 SER A O 1
ATOM 779 N N . LEU A 1 101 ? -6.744 5.993 8.997 1.00 81.75 101 LEU A N 1
ATOM 780 C CA . LEU A 1 101 ? -6.769 5.117 10.175 1.00 81.75 101 LEU A CA 1
ATOM 781 C C . LEU A 1 101 ? -7.320 5.817 11.421 1.00 81.75 101 LEU A C 1
ATOM 783 O O . LEU A 1 101 ? -8.082 5.214 12.178 1.00 81.75 101 LEU A O 1
ATOM 787 N N . GLU A 1 102 ? -6.938 7.071 11.652 1.00 78.50 102 GLU A N 1
ATOM 788 C CA . GLU A 1 102 ? -7.435 7.873 12.774 1.00 78.50 102 GLU A CA 1
ATOM 789 C C . GLU A 1 102 ? -8.915 8.236 12.606 1.00 78.50 102 GLU A C 1
ATOM 791 O O . GLU A 1 102 ? -9.690 8.096 13.556 1.00 78.50 102 GLU A O 1
ATOM 796 N N . GL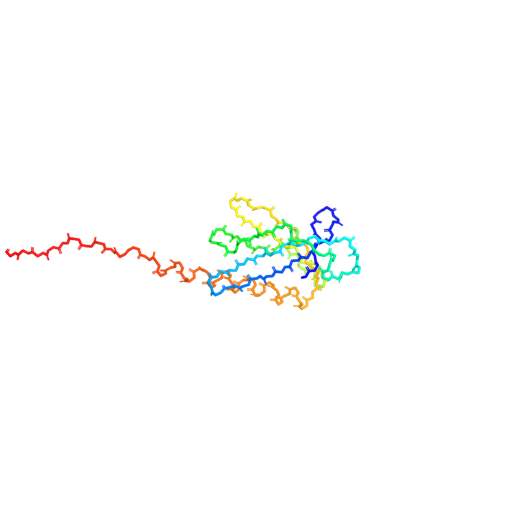Y A 1 103 ? -9.332 8.604 11.389 1.00 68.19 103 GLY A N 1
ATOM 797 C CA . GLY A 1 103 ? -10.738 8.829 11.046 1.00 68.19 103 GLY A CA 1
ATOM 798 C C . GLY A 1 103 ? -11.616 7.622 11.392 1.00 68.19 103 GLY A C 1
ATOM 799 O O . GLY A 1 103 ? -12.610 7.767 12.106 1.00 68.19 103 GLY A O 1
ATOM 800 N N . ASN A 1 104 ? -11.180 6.416 11.010 1.00 58.19 104 ASN A N 1
ATOM 801 C CA . ASN A 1 104 ? -11.896 5.168 11.299 1.00 58.19 104 ASN A CA 1
ATOM 802 C C . ASN A 1 104 ? -11.956 4.814 12.800 1.00 58.19 104 ASN A C 1
ATOM 804 O O . ASN A 1 104 ? -12.872 4.103 13.213 1.00 58.19 104 ASN A O 1
ATOM 808 N N . LYS A 1 105 ? -11.024 5.299 13.639 1.00 56.56 105 LYS A N 1
ATOM 809 C CA . LYS A 1 105 ? -11.086 5.101 15.103 1.00 56.56 105 LYS A CA 1
ATOM 810 C C . LYS A 1 105 ? -12.194 5.943 15.742 1.00 56.56 105 LYS A C 1
ATOM 812 O O . LYS A 1 105 ? -12.918 5.445 16.602 1.00 56.56 105 LYS A O 1
ATOM 817 N N . SER A 1 106 ? -12.346 7.194 15.307 1.00 52.94 106 SER A N 1
ATOM 818 C CA . SER A 1 106 ? -13.313 8.135 15.895 1.00 52.94 106 SER A CA 1
ATOM 819 C C . SER A 1 106 ? -14.784 7.773 15.637 1.00 52.94 106 SER A C 1
ATOM 821 O O . SER A 1 106 ? -15.647 8.057 16.470 1.00 52.94 106 SER A O 1
ATOM 823 N N . ASP A 1 107 ? -15.075 7.084 14.531 1.00 52.94 107 ASP A N 1
ATOM 824 C CA . ASP A 1 107 ? -16.432 6.628 14.205 1.00 52.94 107 ASP A CA 1
ATOM 825 C C . ASP A 1 107 ? -16.864 5.401 15.029 1.00 52.94 107 ASP A C 1
ATOM 827 O O . ASP A 1 107 ? -18.059 5.196 15.249 1.00 52.94 107 ASP A O 1
ATOM 831 N N . PHE A 1 108 ? -15.910 4.617 15.542 1.00 49.16 108 PHE A N 1
ATOM 832 C CA . PHE A 1 108 ? -16.171 3.447 16.390 1.00 49.16 108 PHE A CA 1
ATOM 833 C C . PHE A 1 108 ? -16.400 3.816 17.864 1.00 49.16 108 PHE A C 1
ATOM 835 O O . PHE A 1 108 ? -17.194 3.178 18.556 1.00 49.16 108 PHE A O 1
ATOM 842 N N . GLU A 1 109 ? -15.765 4.884 18.352 1.00 49.59 109 GLU A N 1
ATOM 843 C CA . GLU A 1 109 ? -15.952 5.360 19.732 1.00 49.59 109 GLU A CA 1
ATOM 844 C C . GLU A 1 109 ? -17.341 5.997 19.958 1.00 49.59 109 GLU A C 1
ATOM 846 O O . GLU A 1 109 ? -17.796 6.135 21.092 1.00 49.59 109 GLU A O 1
ATOM 851 N N . LYS A 1 110 ? -18.075 6.307 18.878 1.00 46.38 110 LYS A N 1
ATOM 852 C CA . LYS A 1 110 ? -19.485 6.730 18.936 1.00 46.38 110 LYS A CA 1
ATOM 853 C C . LYS A 1 110 ? -20.495 5.588 19.063 1.00 46.38 110 LYS A C 1
ATOM 855 O O . LYS A 1 110 ? -21.675 5.869 19.259 1.00 46.38 110 LYS A O 1
ATOM 860 N N . SER A 1 111 ? -20.071 4.327 18.987 1.00 41.88 111 SER A N 1
ATOM 861 C CA . SER A 1 1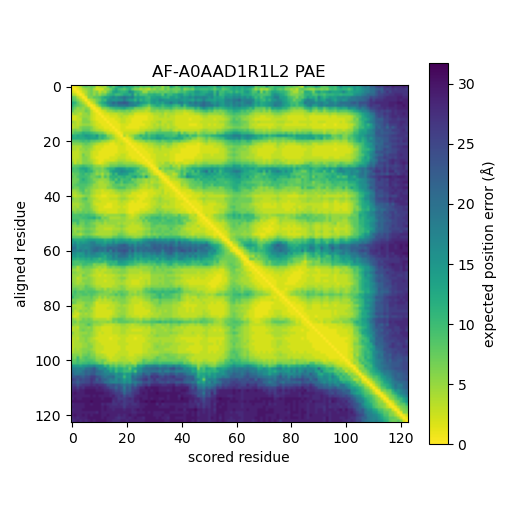11 ? -20.919 3.171 19.301 1.00 41.88 111 SER A CA 1
ATOM 862 C C . SER A 1 111 ? -20.606 2.618 20.691 1.00 41.88 111 SER A C 1
ATOM 864 O O . SER A 1 111 ? -20.201 1.468 20.842 1.00 41.88 111 SER A O 1
ATOM 866 N N . THR A 1 112 ? -20.779 3.433 21.730 1.00 43.19 112 THR A N 1
ATOM 867 C CA . THR A 1 112 ? -20.954 2.908 23.087 1.00 43.19 112 THR A CA 1
ATOM 868 C C . THR A 1 112 ? -22.376 2.346 23.212 1.00 43.19 112 THR A C 1
ATOM 870 O O . THR A 1 112 ? -23.329 3.023 22.820 1.00 43.19 112 THR A O 1
ATOM 873 N N . PRO A 1 113 ? -22.573 1.114 23.722 1.00 42.88 113 PRO A N 1
ATOM 874 C CA . PRO A 1 113 ? -23.903 0.663 24.094 1.00 42.88 113 PRO A CA 1
ATOM 875 C C . PRO A 1 113 ? -24.367 1.554 25.242 1.00 42.88 113 PRO A C 1
ATOM 877 O O . PRO A 1 113 ? -23.711 1.619 26.283 1.00 42.88 113 PRO A O 1
ATOM 880 N N . GLU A 1 114 ? -25.463 2.279 25.025 1.00 48.41 114 GLU A N 1
ATOM 881 C CA . GLU A 1 114 ? -26.117 3.053 26.070 1.00 48.41 114 GLU A CA 1
ATOM 882 C C . GLU A 1 114 ? -26.286 2.168 27.306 1.00 48.41 114 GLU A C 1
ATOM 884 O O . GLU A 1 114 ? -26.847 1.069 27.249 1.00 48.41 114 GLU A O 1
ATOM 889 N N . THR A 1 115 ? -25.737 2.639 28.421 1.00 45.31 115 THR A N 1
ATOM 890 C CA . THR A 1 115 ? -25.885 2.038 29.736 1.00 45.31 115 THR A CA 1
ATOM 891 C C . THR A 1 115 ? -27.377 1.899 30.028 1.00 45.31 115 THR A C 1
ATOM 893 O O . THR A 1 115 ? -28.035 2.871 30.397 1.00 45.31 115 THR A O 1
ATOM 896 N N . PHE A 1 116 ? -27.928 0.692 29.873 1.00 40.56 116 PHE A N 1
ATOM 897 C CA . PHE A 1 116 ? -29.193 0.337 30.503 1.00 40.56 116 PHE A CA 1
ATOM 898 C C . PHE A 1 116 ? -28.974 0.487 32.011 1.00 40.56 116 PHE A C 1
ATOM 900 O O . PHE A 1 116 ? -28.365 -0.368 32.649 1.00 40.56 116 PHE A O 1
ATOM 907 N N . ASN A 1 117 ? -29.428 1.610 32.558 1.00 50.59 117 ASN A N 1
ATOM 908 C CA . ASN A 1 117 ? -29.597 1.833 33.985 1.00 50.59 117 ASN A CA 1
ATOM 909 C C . ASN A 1 117 ? -31.052 1.493 34.327 1.00 50.59 117 ASN A C 1
ATOM 911 O O . ASN A 1 117 ? -31.924 2.330 34.093 1.00 50.59 117 ASN A O 1
ATOM 915 N N . PRO A 1 118 ? -31.369 0.308 34.878 1.00 51.03 118 PRO A N 1
ATOM 916 C CA . PRO A 1 118 ? -32.696 0.042 35.390 1.00 51.03 118 PRO A CA 1
ATOM 917 C C . PRO A 1 118 ? -32.676 0.274 36.899 1.00 51.03 118 PRO A C 1
ATOM 919 O O . PRO A 1 118 ? -32.584 -0.681 37.662 1.00 51.03 118 PRO A O 1
ATOM 922 N N . LEU A 1 119 ? -32.749 1.522 37.362 1.00 47.72 119 LEU A N 1
ATOM 923 C CA . LEU A 1 119 ? -33.131 1.752 38.755 1.00 47.72 119 LEU A CA 1
ATOM 924 C C . LEU A 1 119 ? -34.036 2.976 38.913 1.00 47.72 119 LEU A C 1
ATOM 926 O O . LEU A 1 119 ? -33.661 4.096 38.585 1.00 47.72 119 LEU A O 1
ATOM 930 N N . HIS A 1 120 ? -35.180 2.672 39.527 1.00 51.03 120 HIS A N 1
ATOM 931 C CA . HIS A 1 120 ? -36.194 3.531 40.126 1.00 51.03 120 HIS A CA 1
ATOM 932 C C . HIS A 1 120 ? -37.188 4.223 39.191 1.00 51.03 120 HIS A C 1
ATOM 934 O O . HIS A 1 120 ? -36.986 5.353 38.768 1.00 51.03 120 HIS A O 1
ATOM 940 N N . ASP A 1 121 ? -38.363 3.600 39.066 1.00 41.34 121 ASP A N 1
ATOM 941 C CA . ASP A 1 121 ? -39.571 4.320 39.459 1.00 41.34 121 ASP A CA 1
ATOM 942 C C . ASP A 1 121 ? -40.415 3.441 40.392 1.00 41.34 121 ASP A C 1
ATOM 944 O O . ASP A 1 121 ? -40.708 2.280 40.101 1.00 41.34 121 ASP A O 1
ATOM 948 N N . VAL A 1 122 ? -40.682 3.986 41.574 1.00 50.78 122 VAL A N 1
ATOM 949 C CA . VAL A 1 122 ? -41.556 3.440 42.610 1.00 50.78 122 VAL A CA 1
ATOM 950 C C . VAL A 1 122 ? -42.813 4.291 42.527 1.00 50.78 122 VAL A C 1
ATOM 952 O O . VAL A 1 122 ? -42.751 5.480 42.832 1.00 50.78 122 VAL A O 1
ATOM 955 N N . GLY A 1 123 ? -43.928 3.678 42.140 1.00 44.44 123 GLY A N 1
ATOM 956 C CA . GLY A 1 123 ? -45.262 4.274 42.143 1.00 44.44 123 GLY A CA 1
ATOM 957 C C . GLY A 1 123 ? -46.318 3.192 42.230 1.00 44.44 123 GLY A C 1
ATOM 958 O O . GLY A 1 123 ? -46.391 2.393 41.272 1.00 44.44 123 GLY A O 1
#

InterPro domains:
  IPR031896 INPP5B, PH domain [PF16776] (3-116)

Nearest PDB structures (foldseek):
  2kig-assembly1_A  TM=7.175E-01  e=1.215E-06  Mus musculus
  1i2h-assembly1_A  TM=5.729E-01  e=3.359E-01  Rattus norvegicus
  4k15-assembly1_C-2  TM=2.520E-01  e=5.174E-01  Listeria monocytogenes EGD-e
  4k15-assembly1_B-2  TM=2.917E-01  e=1.524E+00  Listeria monocytogenes EGD-e
  4k15-assembly1_A-2  TM=2.898E-01  e=2.107E+00  Listeria monocytogenes EGD-e

pLDDT: mean 77.89, std 15.55, range [40.56, 94.06]

Foldseek 3Di:
DWWDDPPRFTWDWDWDDDPQWIKIWIWHFDDPPDDPVRIDTDDIGTLAPQKDKDWDDPPVNDDDPQAWIWIFIDGPPDTDIIGHGDDDVVVVRVVVSVVSNVSNVVVVVVPDDPPPDPDDDDD

Solvent-accessible surface area (backbone atoms only — not comparable to full-atom values): 7519 Å² total; per-residue (Å²): 85,66,27,38,39,99,79,79,51,66,27,38,45,43,83,48,78,49,101,87,50,39,30,40,39,33,25,43,54,84,51,93,77,76,49,83,88,43,51,42,87,70,48,78,49,71,52,49,93,72,56,45,79,42,77,58,68,49,100,81,72,60,76,62,86,84,48,62,46,38,35,40,39,39,38,99,91,42,84,45,61,40,36,33,56,56,53,69,70,48,52,53,48,51,55,50,53,50,50,49,45,52,55,50,50,60,65,52,70,72,67,65,79,78,78,86,74,90,77,87,87,88,130

Sequence (123 aa):
ILVTPHSNESRLVGLVESNKTAALFLYTHRRMAICAEDVSLDQIVPLVQGISIEEVTSIEGLHILGSDIIVKIKSADIDLELKLPFGSHTQEFLQRVNFSLEGNKSDFEKSTPETFNPLHDVG

Radius of gyration: 19.75 Å; Cα contacts (8 Å, |Δi|>4): 178; chains: 1; bounding box: 66×26×62 Å